Protein AF-Q2J3X9-F1 (afdb_monomer)

Sequence (85 aa):
MLRASRSRIWMAAMLKSVVTVASLLLLVSAAQAQSGRPDPGCGRDVSRFCRAVMDQGDGVILACLQKNRARLSKTCAKVLTDNGQ

Radius of gyration: 26.72 Å; Cα contacts (8 Å, |Δi|>4): 41; chains: 1; bounding box: 44×24×75 Å

Organism: Rhodopseudomonas palustris (strain HaA2) (NCBI:txid316058)

Solvent-accessible surface area (backbone atoms only — not comparable to full-atom values): 5259 Å² total; per-residue (Å²): 123,71,71,63,56,53,53,53,53,51,51,54,52,49,52,52,53,52,52,57,50,52,61,59,58,69,72,74,76,88,78,89,84,88,82,69,76,84,58,95,58,34,65,70,47,40,64,70,75,29,56,92,35,61,91,69,40,63,73,51,39,48,54,44,48,64,75,40,46,94,74,45,50,74,58,30,43,47,51,38,53,79,69,73,103

Structure (mmCIF, N/CA/C/O backbone):
data_AF-Q2J3X9-F1
#
_entry.id   AF-Q2J3X9-F1
#
loop_
_atom_site.group_PDB
_atom_site.id
_atom_site.type_symbol
_atom_site.label_atom_id
_atom_site.label_alt_id
_atom_site.label_comp_id
_atom_site.label_asym_id
_atom_site.label_entity_id
_atom_site.label_seq_id
_atom_site.pdbx_PDB_ins_code
_atom_site.Cartn_x
_atom_site.Cartn_y
_atom_site.Cartn_z
_atom_site.occupancy
_atom_site.B_iso_or_equiv
_atom_site.auth_seq_id
_atom_site.auth_comp_id
_atom_site.auth_asym_id
_atom_site.auth_atom_id
_atom_site.pdbx_PDB_model_num
ATOM 1 N N . MET A 1 1 ? 31.753 1.983 -61.154 1.00 43.22 1 MET A N 1
ATOM 2 C CA . MET A 1 1 ? 32.008 2.801 -59.939 1.00 43.22 1 MET A CA 1
ATOM 3 C C . MET A 1 1 ? 30.745 3.380 -59.267 1.00 43.22 1 MET A C 1
ATOM 5 O O . MET A 1 1 ? 30.793 3.638 -58.072 1.00 43.22 1 MET A O 1
ATOM 9 N N . LEU A 1 2 ? 29.588 3.513 -59.941 1.00 43.16 2 LEU A N 1
ATOM 10 C CA . LEU A 1 2 ? 28.378 4.146 -59.360 1.00 43.16 2 LEU A CA 1
ATOM 11 C C . LEU A 1 2 ? 27.639 3.336 -58.264 1.00 43.1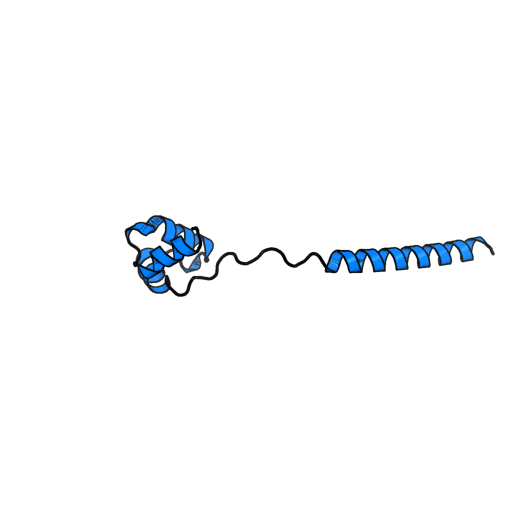6 2 LEU A C 1
ATOM 13 O O . LEU A 1 2 ? 26.904 3.916 -57.465 1.00 43.16 2 LEU A O 1
ATOM 17 N N . ARG A 1 3 ? 27.827 2.009 -58.185 1.00 46.03 3 ARG A N 1
ATOM 18 C CA . ARG A 1 3 ? 27.113 1.135 -57.224 1.00 46.03 3 ARG A CA 1
ATOM 19 C C . ARG A 1 3 ? 27.605 1.298 -55.775 1.00 46.03 3 ARG A C 1
ATOM 21 O O . ARG A 1 3 ? 26.811 1.212 -54.845 1.00 46.03 3 ARG A O 1
ATOM 28 N N . ALA A 1 4 ? 28.889 1.619 -55.595 1.00 44.19 4 ALA A N 1
ATOM 29 C CA . ALA A 1 4 ? 29.511 1.825 -54.285 1.00 44.19 4 ALA A CA 1
ATOM 30 C C . ALA A 1 4 ? 29.142 3.177 -53.646 1.00 44.19 4 ALA A C 1
ATOM 32 O O . ALA A 1 4 ? 29.040 3.267 -52.426 1.00 44.19 4 ALA A O 1
ATOM 33 N N . SER A 1 5 ? 28.909 4.211 -54.463 1.00 49.31 5 SER A N 1
ATOM 34 C CA . SER A 1 5 ? 28.470 5.534 -53.993 1.00 49.31 5 SER A CA 1
ATOM 35 C C . SER A 1 5 ? 27.033 5.479 -53.464 1.00 49.31 5 SER A C 1
ATOM 37 O O . SER A 1 5 ? 26.757 5.911 -52.348 1.00 49.31 5 SER A O 1
ATOM 39 N N . ARG A 1 6 ? 26.137 4.797 -54.194 1.00 56.22 6 ARG A N 1
ATOM 40 C CA . ARG A 1 6 ? 24.752 4.559 -53.764 1.00 56.22 6 ARG A CA 1
ATOM 41 C C . ARG A 1 6 ? 24.672 3.794 -52.437 1.00 56.22 6 ARG A C 1
ATOM 43 O O . ARG A 1 6 ? 23.946 4.222 -51.554 1.00 56.22 6 ARG A O 1
ATOM 50 N N . SER A 1 7 ? 25.468 2.740 -52.242 1.00 55.22 7 SER A N 1
ATOM 51 C CA . SER A 1 7 ? 25.480 1.983 -50.977 1.00 55.22 7 SER A CA 1
ATOM 52 C C . SER A 1 7 ? 25.897 2.834 -49.771 1.00 55.22 7 SER A C 1
ATOM 54 O O . SER A 1 7 ? 25.282 2.743 -48.715 1.00 55.22 7 SER A O 1
ATOM 56 N N . ARG A 1 8 ? 26.913 3.694 -49.924 1.00 58.16 8 ARG A N 1
ATOM 57 C CA . ARG A 1 8 ? 27.404 4.564 -48.839 1.00 58.16 8 ARG A CA 1
ATOM 58 C C . ARG A 1 8 ? 26.409 5.675 -48.496 1.00 58.16 8 ARG A C 1
ATOM 60 O O . ARG A 1 8 ? 26.224 5.980 -47.323 1.00 58.16 8 ARG A O 1
ATOM 67 N N . ILE A 1 9 ? 25.729 6.228 -49.503 1.00 59.41 9 ILE A N 1
ATOM 68 C CA . ILE A 1 9 ? 24.676 7.240 -49.327 1.00 59.41 9 ILE A CA 1
ATOM 69 C C . ILE A 1 9 ? 23.461 6.637 -48.608 1.00 59.41 9 ILE A C 1
ATOM 71 O O . ILE A 1 9 ? 22.930 7.251 -47.687 1.00 59.41 9 ILE A O 1
ATOM 75 N N . TRP A 1 10 ? 23.062 5.415 -48.970 1.00 55.97 10 TRP A N 1
ATOM 76 C CA . TRP A 1 10 ? 21.963 4.701 -48.313 1.00 55.97 10 TRP A CA 1
ATOM 77 C C . TRP A 1 10 ? 22.308 4.297 -46.877 1.00 55.97 10 TRP A C 1
ATOM 79 O O . TRP A 1 10 ? 21.476 4.460 -45.991 1.00 55.97 10 TRP A O 1
ATOM 89 N N . MET A 1 11 ? 23.542 3.856 -46.613 1.00 60.56 11 MET A N 1
ATOM 90 C CA . MET A 1 11 ? 24.011 3.571 -45.250 1.00 60.56 11 MET A CA 1
ATOM 91 C C . MET A 1 11 ? 24.033 4.831 -44.376 1.00 60.56 11 MET A C 1
ATOM 93 O O . MET A 1 11 ? 23.591 4.787 -43.232 1.00 60.56 11 MET A O 1
ATOM 97 N N . ALA A 1 12 ? 24.492 5.965 -44.915 1.00 60.69 12 ALA A N 1
ATOM 98 C CA . ALA A 1 12 ? 24.502 7.237 -44.195 1.00 60.69 12 ALA A CA 1
ATOM 99 C C . ALA A 1 12 ? 23.084 7.780 -43.939 1.00 60.69 12 ALA A C 1
ATOM 101 O O . ALA A 1 12 ? 22.822 8.330 -42.869 1.00 60.69 12 ALA A O 1
ATOM 102 N N . ALA A 1 13 ? 22.161 7.604 -44.890 1.00 62.12 13 ALA A N 1
ATOM 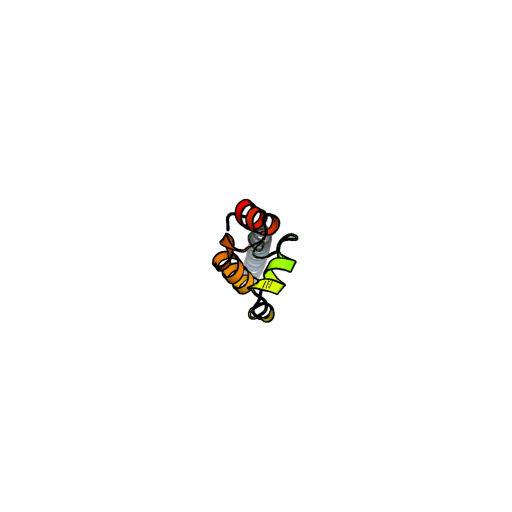103 C CA . ALA A 1 13 ? 20.753 7.965 -44.726 1.00 62.12 13 ALA A CA 1
ATOM 104 C C . ALA A 1 13 ? 20.052 7.076 -43.682 1.00 62.12 13 ALA A C 1
ATOM 106 O O . ALA A 1 13 ? 19.358 7.590 -42.808 1.00 62.12 13 ALA A O 1
ATOM 107 N N . MET A 1 14 ? 20.304 5.763 -43.713 1.00 68.50 14 MET A N 1
ATOM 108 C CA . MET A 1 14 ? 19.789 4.804 -42.729 1.00 68.50 14 MET A CA 1
ATOM 109 C C . MET A 1 14 ? 20.321 5.091 -41.323 1.00 68.50 14 MET A C 1
ATOM 111 O O . MET A 1 14 ? 19.538 5.140 -40.380 1.00 68.50 14 MET A O 1
ATOM 115 N N . LEU A 1 15 ? 21.624 5.362 -41.175 1.00 65.88 15 LEU A N 1
ATOM 116 C CA . LEU A 1 15 ? 22.232 5.676 -39.878 1.00 65.88 15 LEU A CA 1
ATOM 117 C C . LEU A 1 15 ? 21.633 6.947 -39.262 1.00 65.88 15 LEU A C 1
ATOM 119 O O . LEU A 1 15 ? 21.295 6.956 -38.083 1.00 65.88 15 LEU A O 1
ATOM 123 N N . LYS A 1 16 ? 21.436 8.001 -40.064 1.00 66.94 16 LYS A N 1
ATOM 124 C CA . LYS A 1 16 ? 20.776 9.234 -39.611 1.00 66.94 16 LYS A CA 1
ATOM 125 C C . LYS A 1 16 ? 19.331 8.986 -39.179 1.00 66.94 16 LYS A C 1
ATOM 127 O O . LYS A 1 16 ? 18.932 9.485 -38.133 1.00 66.94 16 LYS A O 1
ATOM 132 N N . SER A 1 17 ? 18.586 8.183 -39.942 1.00 68.75 17 SER A N 1
ATOM 133 C CA . SER A 1 17 ? 17.193 7.846 -39.628 1.00 68.75 17 SER A CA 1
ATOM 134 C C . SER A 1 17 ? 17.075 7.029 -38.335 1.00 68.75 17 SER A C 1
ATOM 136 O O . SER A 1 17 ? 16.202 7.296 -37.511 1.00 68.75 17 SER A O 1
ATOM 138 N N . VAL A 1 18 ? 17.990 6.077 -38.115 1.00 73.88 18 VAL A N 1
ATOM 139 C CA . VAL A 1 18 ? 18.070 5.284 -36.876 1.00 73.88 18 VAL A CA 1
ATOM 140 C C . VAL A 1 18 ? 18.407 6.173 -35.676 1.00 73.88 18 VAL A C 1
ATOM 142 O O . VAL A 1 18 ? 17.755 6.053 -34.642 1.00 73.88 18 VAL A O 1
ATOM 145 N N . VAL A 1 19 ? 19.354 7.109 -35.818 1.00 72.88 19 VAL A N 1
ATOM 146 C CA . VAL A 1 19 ? 19.710 8.064 -34.751 1.00 72.88 19 VAL A CA 1
ATOM 147 C C . VAL A 1 19 ? 18.518 8.953 -34.386 1.00 72.88 19 VAL A C 1
ATOM 149 O O . VAL A 1 19 ? 18.208 9.092 -33.206 1.00 72.88 19 VAL A O 1
ATOM 152 N N . THR A 1 20 ? 17.795 9.493 -35.374 1.00 67.50 20 THR A N 1
ATOM 153 C CA . THR A 1 20 ? 16.616 10.339 -35.112 1.00 67.50 20 THR A CA 1
ATOM 154 C C . THR A 1 20 ? 15.472 9.586 -34.430 1.00 67.50 20 THR A C 1
ATOM 156 O O . THR A 1 20 ? 14.825 10.137 -33.542 1.00 67.50 20 THR A O 1
ATOM 159 N N . VAL A 1 21 ? 15.236 8.321 -34.798 1.00 71.69 21 VAL A N 1
ATOM 160 C CA . VAL A 1 21 ? 14.190 7.489 -34.176 1.00 71.69 21 VAL A CA 1
ATOM 161 C C . VAL A 1 21 ? 14.590 7.074 -32.757 1.00 71.69 21 VAL A C 1
ATOM 163 O O . VAL A 1 21 ? 13.761 7.128 -31.852 1.00 71.69 21 VAL A O 1
ATOM 166 N N . ALA A 1 22 ? 15.861 6.728 -32.530 1.00 69.00 22 ALA A N 1
ATOM 167 C CA . ALA A 1 22 ? 16.369 6.386 -31.203 1.00 69.00 22 ALA A CA 1
ATOM 168 C C . ALA A 1 22 ? 16.227 7.555 -30.215 1.00 69.00 22 ALA A C 1
ATOM 170 O O . ALA A 1 22 ? 15.748 7.356 -29.100 1.00 69.00 22 ALA A O 1
ATOM 171 N N . SER A 1 23 ? 16.563 8.781 -30.636 1.00 62.94 23 SER A N 1
ATOM 172 C CA . SER A 1 23 ? 16.375 9.986 -29.815 1.00 62.94 23 SER A CA 1
ATOM 173 C C . SER A 1 23 ? 14.911 10.237 -29.442 1.00 62.94 23 SER A C 1
ATOM 175 O O . SER A 1 23 ? 14.644 10.679 -28.328 1.00 62.94 23 SER A O 1
ATOM 177 N N . LEU A 1 24 ? 13.962 9.927 -30.334 1.00 61.03 24 LEU A N 1
ATOM 178 C CA . LEU A 1 24 ? 12.531 10.085 -30.061 1.00 61.03 24 LEU A CA 1
ATOM 179 C C . LEU A 1 24 ? 12.004 9.036 -29.065 1.00 61.03 24 LEU A C 1
ATOM 181 O O . LEU A 1 24 ? 11.179 9.357 -28.213 1.00 61.03 24 LEU A O 1
ATOM 185 N N . LEU A 1 25 ? 12.509 7.800 -29.134 1.00 60.69 25 LEU A N 1
ATOM 186 C CA . LEU A 1 25 ? 12.116 6.708 -28.233 1.00 60.69 25 LEU A CA 1
ATOM 187 C C . LEU A 1 25 ? 12.590 6.923 -26.783 1.00 60.69 25 LEU A C 1
ATOM 189 O O . LEU A 1 25 ? 11.894 6.530 -25.851 1.00 60.69 25 LEU A O 1
ATOM 193 N N . LEU A 1 26 ? 13.726 7.596 -26.576 1.00 58.78 26 LEU A N 1
ATOM 194 C CA . LEU A 1 26 ? 14.285 7.887 -25.244 1.00 58.78 26 LEU A CA 1
ATOM 195 C C . LEU A 1 26 ? 13.455 8.886 -24.412 1.00 58.78 26 LEU A C 1
ATOM 197 O O . LEU A 1 26 ? 13.633 8.961 -23.199 1.00 58.78 26 LEU A O 1
ATOM 201 N N . LEU A 1 27 ? 12.545 9.645 -25.030 1.00 58.34 27 LEU A N 1
ATOM 202 C CA . LEU A 1 27 ? 11.711 10.642 -24.339 1.00 58.34 27 LEU A CA 1
ATOM 203 C C . LEU A 1 27 ? 10.467 10.026 -23.669 1.00 58.34 27 LEU A C 1
ATOM 205 O O . LEU A 1 27 ? 9.841 10.660 -22.821 1.00 58.34 27 LEU A O 1
ATOM 209 N N . VAL A 1 28 ? 10.117 8.780 -24.006 1.00 57.12 28 VAL A N 1
ATOM 210 C CA . VAL A 1 28 ? 8.937 8.069 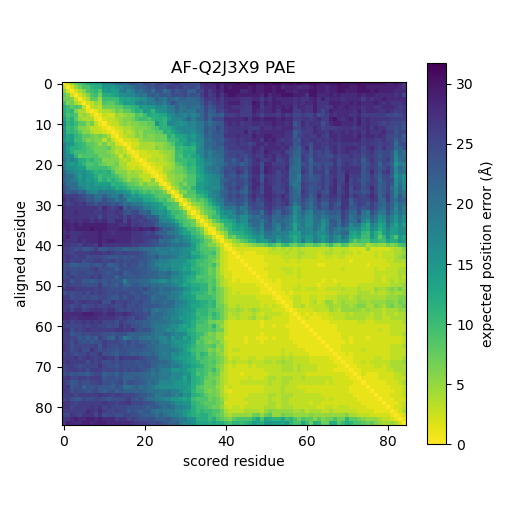-23.488 1.00 57.12 28 VAL A CA 1
ATOM 211 C C . VAL A 1 28 ? 9.372 7.076 -22.405 1.00 57.12 28 VAL A C 1
ATOM 213 O O . VAL A 1 28 ? 9.376 5.868 -22.609 1.00 57.12 28 VAL A O 1
ATOM 216 N N . SER A 1 29 ? 9.825 7.552 -21.245 1.00 58.09 29 SER A N 1
ATOM 217 C CA . SER A 1 29 ? 10.142 6.666 -20.101 1.00 58.09 29 SER A CA 1
ATOM 218 C C . SER A 1 29 ? 9.819 7.280 -18.735 1.00 58.09 29 SER A C 1
ATOM 220 O O . SER A 1 29 ? 10.467 6.976 -17.739 1.00 58.09 29 SER A O 1
ATOM 222 N N . ALA A 1 30 ? 8.790 8.128 -18.660 1.00 56.00 30 ALA A N 1
ATOM 223 C CA . ALA A 1 30 ? 8.338 8.743 -17.409 1.00 56.00 30 ALA A CA 1
ATOM 224 C C . ALA A 1 30 ? 6.927 8.294 -16.996 1.00 56.00 30 ALA A C 1
ATOM 226 O O . ALA A 1 30 ? 6.110 9.117 -16.590 1.00 56.00 30 ALA A O 1
ATOM 227 N N . ALA A 1 31 ? 6.609 7.001 -17.099 1.00 58.19 31 ALA A N 1
ATOM 228 C CA . ALA A 1 31 ? 5.356 6.501 -16.552 1.00 58.19 31 ALA A CA 1
ATOM 229 C C . ALA A 1 31 ? 5.519 5.132 -15.878 1.00 58.19 31 ALA A C 1
ATOM 231 O O . ALA A 1 31 ? 5.945 4.161 -16.492 1.00 58.19 31 ALA A O 1
ATOM 232 N N . GLN A 1 32 ? 5.096 5.117 -14.610 1.00 56.78 32 GLN A N 1
ATOM 233 C CA . GLN A 1 32 ? 4.691 3.970 -13.790 1.00 56.78 32 GLN A CA 1
ATOM 234 C C . GLN A 1 32 ? 5.784 3.218 -13.018 1.00 56.78 32 GLN A C 1
ATOM 236 O O . GLN A 1 32 ? 6.286 2.192 -13.456 1.00 56.78 32 GLN A O 1
ATOM 241 N N . ALA A 1 33 ? 6.012 3.673 -11.780 1.00 53.09 33 ALA A N 1
ATOM 242 C CA . ALA A 1 33 ? 6.120 2.801 -10.602 1.00 53.09 33 ALA A CA 1
ATOM 243 C C . ALA A 1 33 ? 6.059 3.636 -9.301 1.00 53.09 33 ALA A C 1
ATOM 245 O O . ALA A 1 33 ? 7.072 3.884 -8.656 1.00 53.09 33 ALA A O 1
ATOM 246 N N . GLN A 1 34 ? 4.866 4.087 -8.898 1.00 51.09 34 GLN A N 1
ATOM 247 C CA . GLN A 1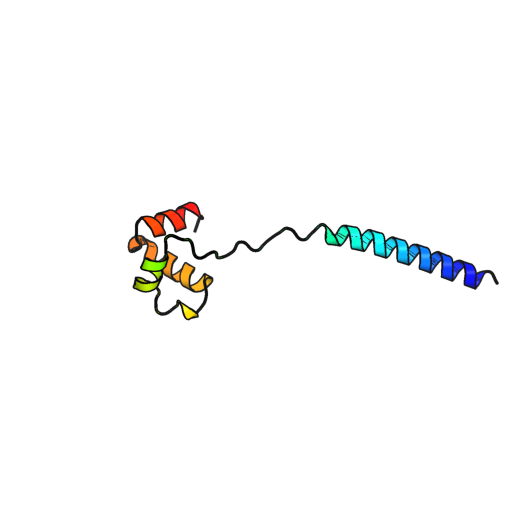 34 ? 4.601 4.507 -7.508 1.00 51.09 34 GLN A CA 1
ATOM 248 C C . GLN A 1 34 ? 3.577 3.565 -6.870 1.00 51.09 34 GLN A C 1
ATOM 250 O O . GLN A 1 34 ? 2.577 3.977 -6.299 1.00 51.09 34 GLN A O 1
ATOM 255 N N . SER A 1 35 ? 3.793 2.265 -7.016 1.00 56.78 35 SER A N 1
ATOM 256 C CA . SER A 1 35 ? 2.962 1.242 -6.392 1.00 56.78 35 SER A CA 1
ATOM 257 C C . SER A 1 35 ? 3.716 0.669 -5.199 1.00 56.78 35 SER A C 1
ATOM 259 O O . SER A 1 35 ? 4.604 -0.158 -5.377 1.00 56.78 35 SER A O 1
ATOM 261 N N . GLY A 1 36 ? 3.359 1.129 -3.996 1.00 53.72 36 GLY A N 1
ATOM 262 C CA . GLY A 1 36 ? 3.745 0.472 -2.746 1.00 53.72 36 GLY A CA 1
ATOM 263 C C . GLY A 1 36 ? 4.834 1.171 -1.939 1.00 53.72 36 GLY A C 1
ATOM 264 O O . GLY A 1 36 ? 5.788 0.525 -1.531 1.00 53.72 36 GLY A O 1
ATOM 265 N N . ARG A 1 37 ? 4.703 2.472 -1.642 1.00 55.31 37 ARG A N 1
ATOM 266 C CA . ARG A 1 37 ? 5.384 2.980 -0.442 1.00 55.31 37 ARG A CA 1
ATOM 267 C C . ARG A 1 37 ? 4.603 2.456 0.768 1.00 55.31 37 ARG A C 1
ATOM 269 O O . ARG A 1 37 ? 3.425 2.804 0.868 1.00 55.31 37 ARG A 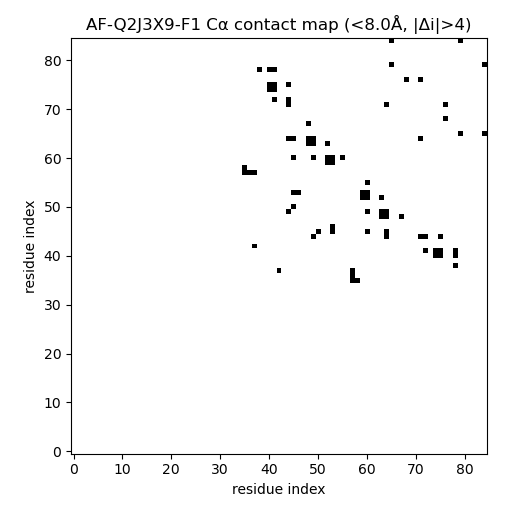O 1
ATOM 276 N N . PRO A 1 38 ? 5.195 1.650 1.668 1.00 53.84 38 PRO A N 1
ATOM 277 C CA . PRO A 1 38 ? 4.603 1.423 2.976 1.00 53.84 38 PRO A CA 1
ATOM 278 C C . PRO A 1 38 ? 4.477 2.790 3.644 1.00 53.84 38 PRO A C 1
ATOM 280 O O . PRO A 1 38 ? 5.462 3.453 3.969 1.00 53.84 38 PRO A O 1
ATOM 283 N N . ASP A 1 39 ? 3.239 3.259 3.709 1.00 59.28 39 ASP A N 1
ATOM 284 C CA . ASP A 1 39 ? 2.901 4.585 4.183 1.00 59.28 39 ASP A CA 1
ATOM 285 C C . ASP A 1 39 ? 3.374 4.773 5.642 1.00 59.28 39 ASP A C 1
ATOM 287 O O . ASP A 1 39 ? 3.250 3.841 6.453 1.00 59.28 39 ASP A O 1
ATOM 291 N N . PRO A 1 40 ? 3.906 5.959 6.005 1.00 61.00 40 PRO A N 1
ATOM 292 C CA . PRO A 1 40 ? 4.442 6.245 7.338 1.00 61.00 40 PRO A CA 1
ATOM 293 C C . PRO A 1 40 ? 3.460 6.039 8.513 1.00 61.00 40 PRO A C 1
ATOM 295 O O . PRO A 1 40 ? 3.883 6.123 9.667 1.00 61.00 40 PRO A O 1
ATOM 298 N N . GLY A 1 41 ? 2.174 5.750 8.278 1.00 73.62 41 GLY A N 1
ATOM 299 C CA . GLY A 1 41 ? 1.166 5.568 9.328 1.00 73.62 41 GLY A CA 1
ATOM 300 C C . GLY A 1 41 ? 0.818 4.130 9.741 1.00 73.62 41 GLY A C 1
ATOM 301 O O . GLY A 1 41 ? 0.177 3.955 10.780 1.00 73.62 41 GLY A O 1
ATOM 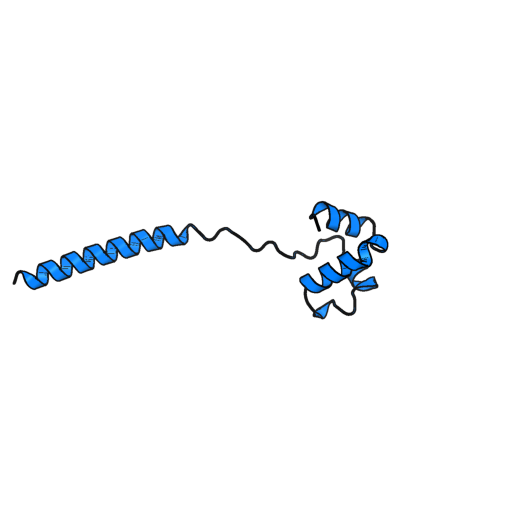302 N N . CYS A 1 42 ? 1.195 3.097 8.975 1.00 87.81 42 CYS A N 1
ATOM 303 C CA . CYS A 1 42 ? 0.624 1.746 9.153 1.00 87.81 42 CYS A CA 1
ATOM 304 C C . CYS A 1 42 ? 1.520 0.722 9.872 1.00 87.81 42 CYS A C 1
ATOM 306 O O . CYS A 1 42 ? 1.033 -0.348 10.238 1.00 87.81 42 CYS A O 1
ATOM 308 N N . GLY A 1 43 ? 2.795 1.024 10.144 1.00 88.00 43 GLY A N 1
ATOM 309 C CA . GLY A 1 43 ? 3.756 0.037 10.672 1.00 88.00 43 GLY A CA 1
ATOM 310 C C . GLY A 1 43 ? 3.313 -0.677 11.960 1.00 88.00 43 GLY A C 1
ATOM 311 O O . GLY A 1 43 ? 3.500 -1.884 12.105 1.00 88.00 43 GLY A O 1
ATOM 312 N N . ARG A 1 44 ? 2.643 0.032 12.879 1.00 89.75 44 ARG A N 1
ATOM 313 C CA . ARG A 1 44 ? 2.133 -0.572 14.124 1.00 89.75 44 ARG A CA 1
ATOM 314 C C . ARG A 1 44 ? 0.994 -1.563 13.872 1.00 89.75 44 ARG A C 1
ATOM 316 O O . ARG A 1 44 ? 0.916 -2.590 14.543 1.00 89.75 44 ARG A O 1
ATOM 323 N N . ASP A 1 45 ? 0.118 -1.255 12.921 1.00 91.81 45 ASP A N 1
ATOM 324 C CA . ASP A 1 45 ? -1.014 -2.114 12.575 1.00 91.81 45 ASP A CA 1
ATOM 325 C C . ASP A 1 45 ? -0.556 -3.320 11.741 1.00 91.81 45 ASP A C 1
ATOM 327 O O . ASP A 1 45 ? -1.038 -4.431 11.966 1.00 91.81 45 ASP A O 1
ATOM 331 N N . VAL A 1 46 ? 0.449 -3.144 10.875 1.00 91.62 46 VAL A N 1
ATOM 332 C CA . VAL A 1 46 ? 1.101 -4.248 10.151 1.00 91.62 46 VAL A CA 1
ATOM 333 C C . VAL A 1 46 ? 1.692 -5.261 11.132 1.00 91.62 46 VAL A C 1
ATOM 335 O O . VAL A 1 46 ? 1.359 -6.442 11.064 1.00 91.62 46 VAL A O 1
ATOM 338 N N . SER A 1 47 ? 2.477 -4.807 12.112 1.00 90.69 47 SER A N 1
ATOM 339 C CA . SER A 1 47 ? 3.072 -5.692 13.123 1.00 90.69 47 SER A CA 1
ATOM 340 C C . SER A 1 47 ? 2.038 -6.392 14.013 1.00 90.69 47 SER A C 1
ATOM 342 O O . SER A 1 47 ? 2.308 -7.473 14.534 1.00 90.69 47 SER A O 1
ATOM 344 N N . ARG A 1 48 ? 0.853 -5.795 14.207 1.00 92.25 48 ARG A N 1
ATOM 345 C CA . ARG A 1 48 ? -0.203 -6.345 15.074 1.00 92.25 48 ARG A CA 1
ATOM 346 C C . ARG A 1 48 ? -1.132 -7.317 14.351 1.00 92.25 48 ARG A C 1
ATOM 348 O O . ARG A 1 48 ? -1.503 -8.333 14.931 1.00 92.25 48 ARG A O 1
ATOM 355 N N . PHE A 1 49 ? -1.539 -6.990 13.128 1.00 92.62 49 PHE A N 1
ATOM 356 C CA . PHE A 1 49 ? -2.572 -7.729 12.393 1.00 92.62 49 PHE A CA 1
ATOM 357 C C . PHE A 1 49 ? -2.018 -8.524 11.212 1.00 92.62 49 PHE A C 1
ATOM 359 O O . PHE A 1 49 ? -2.586 -9.551 10.853 1.00 92.62 49 PHE A O 1
ATOM 366 N N . CYS A 1 50 ? -0.906 -8.078 10.630 1.00 93.38 50 CYS A N 1
ATOM 367 C CA . CYS A 1 50 ? -0.351 -8.612 9.388 1.00 93.38 50 CYS A CA 1
ATOM 368 C C . CYS A 1 50 ? 1.037 -9.239 9.563 1.00 93.38 50 CYS A C 1
ATOM 370 O O . CYS A 1 50 ? 1.723 -9.481 8.575 1.00 93.38 50 CYS A O 1
ATOM 372 N N . ARG A 1 51 ? 1.440 -9.569 10.800 1.00 92.75 51 ARG A N 1
ATOM 373 C CA . ARG A 1 51 ? 2.768 -10.126 11.111 1.00 92.75 51 ARG A CA 1
ATOM 374 C C . ARG A 1 51 ? 3.121 -11.369 10.290 1.00 92.75 51 ARG A C 1
ATOM 376 O O . ARG A 1 51 ? 4.265 -11.531 9.899 1.00 92.75 51 ARG A O 1
ATOM 383 N N . ALA A 1 52 ? 2.133 -12.214 9.998 1.00 92.31 52 ALA A N 1
ATOM 384 C CA . ALA A 1 52 ? 2.315 -13.445 9.227 1.00 92.31 52 ALA A CA 1
ATOM 385 C C . ALA A 1 52 ? 2.626 -13.217 7.735 1.00 92.31 52 ALA A C 1
ATOM 387 O O . ALA A 1 52 ? 3.083 -14.138 7.064 1.00 92.31 52 ALA A O 1
ATOM 388 N N . VAL A 1 53 ? 2.352 -12.019 7.208 1.00 92.00 53 VAL A N 1
ATOM 389 C CA . VAL A 1 53 ? 2.520 -11.691 5.784 1.00 92.00 53 VAL A CA 1
ATOM 390 C C . VAL A 1 53 ? 3.585 -10.624 5.531 1.00 92.00 53 VAL A C 1
ATOM 392 O O . VAL A 1 53 ? 3.741 -10.182 4.398 1.00 92.00 53 VAL A O 1
ATOM 395 N N . MET A 1 54 ? 4.330 -10.212 6.564 1.00 87.44 54 MET A N 1
ATOM 396 C CA . MET A 1 54 ? 5.348 -9.160 6.446 1.00 87.44 54 MET A CA 1
ATOM 397 C C . MET A 1 54 ? 6.476 -9.537 5.478 1.00 87.44 54 MET A C 1
ATOM 399 O O . MET A 1 54 ? 6.950 -8.682 4.740 1.00 87.44 54 MET A O 1
ATOM 403 N N . ASP A 1 55 ? 6.845 -10.816 5.414 1.00 90.00 55 ASP A N 1
ATOM 404 C CA . ASP A 1 55 ? 7.905 -11.312 4.523 1.00 90.00 55 ASP A CA 1
ATOM 405 C C . ASP A 1 55 ? 7.414 -11.609 3.092 1.00 90.00 55 ASP A C 1
ATOM 407 O O . ASP A 1 55 ? 8.182 -12.047 2.241 1.00 90.00 55 ASP A O 1
ATOM 411 N N . GLN A 1 56 ? 6.123 -11.390 2.812 1.00 88.81 56 GLN A N 1
ATOM 412 C CA . GLN A 1 56 ? 5.488 -11.719 1.527 1.00 88.81 56 GLN A CA 1
ATOM 413 C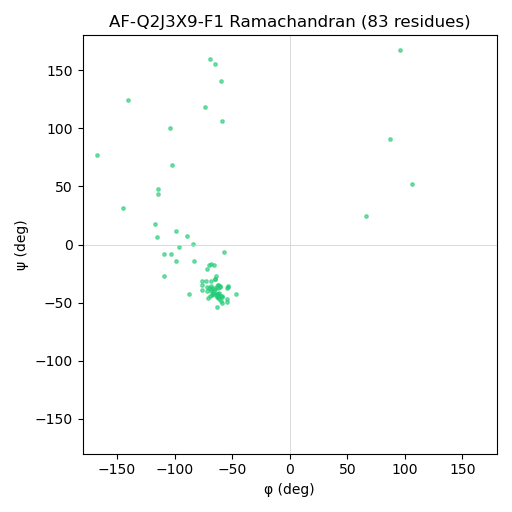 C . GLN A 1 56 ? 5.414 -10.511 0.576 1.00 88.81 56 GLN A C 1
ATOM 415 O O . GLN A 1 56 ? 4.963 -10.642 -0.562 1.00 88.81 56 GLN A O 1
ATOM 420 N N . GLY A 1 57 ? 5.869 -9.339 1.032 1.00 85.31 57 GLY A N 1
ATOM 421 C CA . GLY A 1 57 ? 5.949 -8.106 0.250 1.00 85.31 57 GLY A CA 1
ATOM 422 C C . GLY A 1 57 ? 4.755 -7.160 0.413 1.00 85.31 57 GLY A C 1
ATOM 423 O O . GLY A 1 57 ? 3.692 -7.512 0.934 1.00 85.31 57 GLY A O 1
ATOM 424 N N . ASP A 1 58 ? 4.932 -5.929 -0.071 1.00 84.12 58 ASP A N 1
ATOM 425 C CA . ASP A 1 58 ? 4.025 -4.802 0.193 1.00 84.12 58 ASP A CA 1
ATOM 426 C C . ASP A 1 58 ? 2.600 -5.015 -0.331 1.00 84.12 58 ASP A C 1
ATOM 428 O O . ASP A 1 58 ? 1.635 -4.613 0.316 1.00 84.12 58 ASP A O 1
ATOM 432 N N . GLY A 1 59 ? 2.439 -5.692 -1.473 1.00 86.75 59 GLY A N 1
ATOM 433 C CA . GLY A 1 59 ? 1.116 -5.985 -2.037 1.00 86.75 59 GLY A CA 1
ATOM 434 C C . GLY A 1 59 ? 0.275 -6.901 -1.142 1.00 86.75 59 GLY A C 1
ATOM 435 O O . GLY A 1 59 ? -0.933 -6.703 -0.997 1.00 86.75 59 GLY A O 1
ATOM 436 N N . VAL A 1 60 ? 0.913 -7.872 -0.482 1.00 91.25 60 VAL A N 1
ATOM 437 C CA . VAL A 1 60 ? 0.228 -8.791 0.438 1.00 91.25 60 VAL A CA 1
ATOM 438 C C . VAL A 1 60 ? -0.068 -8.103 1.767 1.00 91.25 60 VAL A C 1
ATOM 440 O O . VAL A 1 60 ? -1.161 -8.257 2.318 1.00 91.25 60 VAL A O 1
ATOM 443 N N . ILE A 1 61 ? 0.871 -7.288 2.256 1.00 89.88 61 ILE A N 1
ATOM 444 C CA . ILE A 1 61 ? 0.669 -6.456 3.446 1.00 89.88 61 ILE A CA 1
ATOM 445 C C . ILE A 1 61 ? -0.522 -5.519 3.229 1.00 89.88 61 ILE A C 1
ATOM 447 O O . ILE A 1 61 ? -1.402 -5.434 4.087 1.00 89.88 61 ILE A O 1
ATOM 451 N N . LEU A 1 62 ? -0.602 -4.882 2.061 1.00 89.69 62 LEU A N 1
ATOM 452 C CA . LEU A 1 62 ? -1.713 -4.016 1.698 1.00 89.69 62 LEU A CA 1
ATOM 453 C C . LEU A 1 62 ? -3.053 -4.762 1.694 1.00 89.69 62 LEU A C 1
ATOM 455 O O . LEU A 1 62 ? -4.010 -4.308 2.322 1.00 89.69 62 LEU A O 1
ATOM 459 N N . ALA A 1 63 ? -3.119 -5.932 1.056 1.00 91.31 63 ALA A N 1
ATOM 460 C CA . ALA A 1 63 ? -4.329 -6.751 1.060 1.00 91.31 63 ALA A CA 1
ATOM 461 C C . ALA A 1 63 ? -4.738 -7.168 2.488 1.00 91.31 63 ALA A C 1
ATOM 463 O O . ALA A 1 63 ? -5.924 -7.201 2.829 1.00 91.31 63 ALA A O 1
ATOM 464 N N . CYS A 1 64 ? -3.763 -7.455 3.355 1.00 93.81 64 CYS A N 1
ATOM 465 C CA . CYS A 1 64 ? -4.020 -7.754 4.760 1.00 93.81 64 CYS A CA 1
ATOM 466 C C . CYS A 1 64 ? -4.569 -6.542 5.530 1.00 93.81 64 CYS A C 1
ATOM 468 O O . CYS A 1 64 ? -5.536 -6.684 6.288 1.00 93.81 64 CYS A O 1
ATOM 470 N N . LEU A 1 65 ? -4.010 -5.349 5.309 1.00 91.69 65 LEU A N 1
ATOM 471 C CA . LEU A 1 65 ? -4.513 -4.103 5.889 1.00 91.69 65 LEU A CA 1
ATOM 472 C C . LEU A 1 65 ? -5.937 -3.804 5.399 1.00 91.69 65 LEU A C 1
ATOM 474 O O . LEU A 1 65 ? -6.812 -3.524 6.217 1.00 91.69 65 LEU A O 1
ATOM 478 N N . GLN A 1 66 ? -6.207 -3.956 4.098 1.00 90.44 66 GLN A N 1
ATOM 479 C CA . GLN A 1 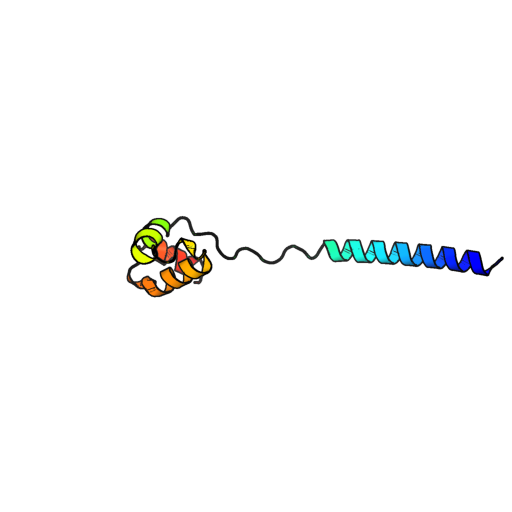66 ? -7.542 -3.815 3.505 1.00 90.44 66 GLN A CA 1
ATOM 480 C C . GLN A 1 66 ? -8.578 -4.720 4.185 1.00 90.44 66 GLN A C 1
ATOM 482 O O . GLN A 1 66 ? -9.644 -4.250 4.584 1.00 90.44 66 GLN A O 1
ATOM 487 N N . LYS A 1 67 ? -8.243 -5.998 4.409 1.00 92.62 67 LYS A N 1
ATOM 488 C CA . LYS A 1 67 ? -9.119 -6.946 5.123 1.00 92.62 67 LYS A CA 1
ATOM 489 C C . LYS A 1 67 ? -9.360 -6.572 6.586 1.00 92.62 67 LYS A C 1
ATOM 491 O O . LYS A 1 67 ? -10.416 -6.882 7.128 1.00 92.62 67 LYS A O 1
ATOM 496 N N . ASN A 1 68 ? -8.401 -5.913 7.232 1.00 92.31 68 ASN A N 1
ATOM 497 C CA . ASN A 1 68 ? -8.477 -5.546 8.647 1.00 92.31 68 ASN A CA 1
ATOM 498 C C . ASN A 1 68 ? -8.918 -4.096 8.889 1.00 92.31 68 ASN A C 1
ATOM 500 O O . ASN A 1 68 ? -8.854 -3.646 10.030 1.00 92.31 68 ASN A O 1
ATOM 504 N N . ARG A 1 69 ? -9.407 -3.372 7.871 1.00 88.25 69 ARG A N 1
ATOM 505 C CA . ARG A 1 69 ? -9.725 -1.931 7.939 1.00 88.25 69 ARG A CA 1
ATOM 506 C C . ARG A 1 69 ? -10.510 -1.473 9.156 1.00 88.25 69 ARG A C 1
ATOM 508 O O . ARG A 1 69 ? -10.159 -0.461 9.749 1.00 88.25 69 ARG A O 1
ATOM 515 N N . ALA A 1 70 ? -11.523 -2.234 9.559 1.00 89.88 70 ALA A N 1
ATOM 516 C CA . ALA A 1 70 ? -12.354 -1.907 10.718 1.00 89.88 70 ALA A CA 1
ATOM 517 C C . ALA A 1 70 ? -11.594 -1.952 12.061 1.00 89.88 70 ALA A C 1
ATOM 519 O O . ALA A 1 70 ? -12.070 -1.424 13.061 1.00 89.88 70 ALA A O 1
ATOM 520 N N . ARG A 1 71 ? -10.426 -2.605 12.097 1.00 91.50 71 ARG A N 1
ATOM 521 C CA . ARG A 1 71 ? -9.602 -2.832 13.295 1.00 91.50 71 ARG A CA 1
ATOM 522 C C . ARG A 1 71 ? -8.307 -2.019 13.296 1.00 91.50 71 ARG A C 1
ATOM 524 O O . ARG A 1 71 ? -7.595 -2.036 14.300 1.00 91.50 71 ARG A O 1
ATOM 531 N N . LEU A 1 72 ? -7.990 -1.349 12.188 1.00 91.75 72 LEU A N 1
ATOM 532 C CA . LEU A 1 72 ? -6.797 -0.518 12.070 1.00 91.75 72 LEU A CA 1
ATOM 533 C C . LEU A 1 72 ? -6.914 0.732 12.942 1.00 91.75 72 LEU A C 1
ATOM 535 O O . LEU A 1 72 ? -8.002 1.174 13.317 1.00 91.75 72 LEU A O 1
ATOM 539 N N . SER A 1 73 ? -5.771 1.337 13.247 1.00 92.88 73 SER A N 1
ATOM 540 C CA . SER A 1 73 ? -5.752 2.647 13.880 1.00 92.88 73 SER A CA 1
ATOM 541 C C . SER A 1 73 ? -6.340 3.720 12.962 1.00 92.88 73 SER A C 1
ATOM 543 O O . SER A 1 73 ? -6.287 3.616 11.736 1.00 92.88 73 SER A O 1
ATOM 545 N N . LYS A 1 74 ? -6.849 4.806 13.560 1.00 91.56 74 LYS A N 1
ATOM 546 C CA . LYS A 1 74 ? -7.372 5.962 12.811 1.00 91.56 74 LYS A CA 1
ATOM 547 C C . LYS A 1 74 ? -6.348 6.513 11.813 1.00 91.56 74 LYS A C 1
ATOM 549 O O . LYS A 1 74 ? -6.724 6.902 10.715 1.00 91.56 74 LYS A O 1
ATOM 554 N N . THR A 1 75 ? -5.067 6.503 12.183 1.00 89.81 75 THR A N 1
ATOM 555 C CA . THR A 1 75 ? -3.960 6.944 11.329 1.00 89.81 75 THR A CA 1
ATOM 556 C C . THR A 1 75 ? -3.841 6.074 10.081 1.00 89.81 75 THR A C 1
ATOM 558 O O . THR A 1 75 ? -3.900 6.601 8.976 1.00 89.81 75 THR A O 1
ATOM 561 N N . CYS A 1 76 ? -3.753 4.751 10.238 1.00 91.25 76 CYS A N 1
ATOM 562 C CA . CYS A 1 76 ? -3.619 3.844 9.097 1.00 91.25 76 CYS A CA 1
ATOM 563 C C . CYS A 1 76 ? -4.896 3.792 8.237 1.00 91.25 76 CYS A C 1
ATOM 565 O O . CYS A 1 76 ? -4.824 3.749 7.013 1.00 91.25 76 CYS A O 1
ATOM 567 N N . ALA A 1 77 ? -6.082 3.874 8.849 1.00 89.81 77 ALA A N 1
ATOM 568 C CA . ALA A 1 77 ? -7.341 3.947 8.106 1.00 89.81 77 ALA A CA 1
ATOM 569 C C . ALA A 1 77 ? -7.443 5.223 7.251 1.00 89.81 77 ALA A C 1
ATOM 571 O O . ALA A 1 77 ? -7.853 5.161 6.090 1.00 89.81 77 ALA A O 1
ATOM 572 N N . LYS A 1 78 ? -7.031 6.372 7.805 1.00 89.69 78 LYS A N 1
ATOM 573 C CA . LYS A 1 78 ? -6.978 7.643 7.076 1.00 89.69 78 LYS A CA 1
ATOM 574 C C . LYS A 1 78 ? -6.023 7.561 5.892 1.00 89.69 78 LYS A C 1
ATOM 576 O O . LYS A 1 78 ? -6.408 7.901 4.787 1.00 89.69 78 LYS A O 1
ATOM 581 N N . VAL A 1 79 ? -4.833 7.024 6.114 1.00 87.25 79 VAL A N 1
ATOM 582 C CA . VAL A 1 79 ? -3.830 6.768 5.077 1.00 87.25 79 VAL A CA 1
ATOM 583 C C . VAL A 1 79 ? -4.378 5.922 3.930 1.00 87.25 79 VAL A C 1
ATOM 585 O O . VAL A 1 79 ? -4.232 6.296 2.770 1.00 87.25 79 VAL A O 1
ATOM 588 N N . LEU A 1 80 ? -5.037 4.802 4.238 1.00 87.25 80 LEU A N 1
ATOM 589 C CA . LEU A 1 80 ? -5.620 3.941 3.209 1.00 87.25 80 LEU A CA 1
ATOM 590 C C . LEU A 1 80 ? -6.696 4.685 2.407 1.00 87.25 80 LEU A C 1
ATOM 592 O O . LEU A 1 80 ? -6.779 4.512 1.198 1.00 87.25 80 LEU A O 1
ATOM 596 N N . THR A 1 81 ? -7.477 5.539 3.072 1.00 86.94 81 THR A N 1
ATOM 597 C CA . THR A 1 81 ? -8.525 6.350 2.434 1.00 86.94 81 THR A CA 1
ATOM 598 C C . THR A 1 81 ? -7.933 7.454 1.556 1.00 86.94 81 THR A C 1
ATOM 600 O O . THR A 1 81 ? -8.353 7.618 0.415 1.00 86.94 81 THR A O 1
ATOM 603 N N . ASP A 1 82 ? -6.930 8.179 2.057 1.00 85.31 82 ASP A N 1
ATOM 604 C CA . ASP A 1 82 ? -6.262 9.282 1.355 1.00 85.31 82 ASP A CA 1
ATOM 605 C C . ASP A 1 82 ? -5.517 8.773 0.100 1.00 85.31 82 ASP A C 1
ATOM 607 O O . ASP A 1 82 ? -5.429 9.482 -0.900 1.00 85.31 82 ASP A O 1
ATOM 611 N N . ASN A 1 83 ? -5.041 7.521 0.121 1.00 79.75 83 ASN A N 1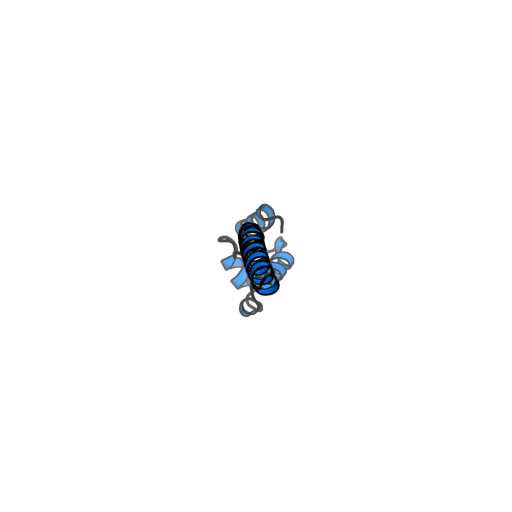
ATOM 612 C CA . ASN A 1 83 ? -4.418 6.846 -1.025 1.00 79.75 83 ASN A CA 1
ATOM 613 C C . ASN A 1 83 ? -5.423 6.087 -1.923 1.00 79.75 83 ASN A C 1
ATOM 615 O O . ASN A 1 83 ? -5.005 5.363 -2.828 1.00 79.75 83 ASN A O 1
ATOM 619 N N . GLY A 1 84 ? -6.735 6.230 -1.688 1.00 73.69 84 GLY A N 1
ATOM 620 C CA . GLY A 1 84 ? -7.791 5.647 -2.526 1.00 73.69 84 GLY A CA 1
ATOM 621 C C . GLY A 1 84 ? -7.843 4.118 -2.520 1.00 73.69 84 GLY A C 1
ATOM 622 O O . GLY A 1 84 ? -8.290 3.513 -3.495 1.00 73.69 84 GLY A O 1
ATOM 623 N N . GLN A 1 85 ? -7.342 3.487 -1.459 1.00 68.12 85 GLN A N 1
ATOM 624 C CA . GLN A 1 85 ? -7.251 2.034 -1.372 1.00 68.12 85 GLN A CA 1
ATOM 625 C C . GLN A 1 85 ? -8.530 1.413 -0.855 1.00 68.12 85 GLN A C 1
ATOM 627 O O . GLN A 1 85 ? -9.267 2.039 -0.068 1.00 68.12 85 GLN A O 1
#

Secondary structure (DSSP, 8-state):
-HHHHHHHHHHHHHHHHHHHHHHHHTT------------TT-HHHHHHHSGGGGGG-HHHHHHHHHHTGGGS-HHHHHHHHHTT-

Foldseek 3Di:
DVVVVVVVVVVVVVVVVVVVVVVVVVVPDPDDDPPFDPDPQAPVVCVVFVVVCPVVDRVSSLVSCVVCLVPGDPRVNVVCVVVVD

Mean predicted aligned error: 14.89 Å

pLDDT: mean 74.59, std 16.24, range [43.16, 93.81]